Protein AF-A0A4Y2QLQ9-F1 (afdb_monomer_lite)

Organism: Araneus ventricosus (NCBI:txid182803)

Radius of gyration: 18.83 Å; chains: 1; bounding box: 34×46×60 Å

pLDDT: mean 74.92, std 14.69, range [41.44, 93.0]

Sequence (157 aa):
METFMSNTKTNDQVIKIAGNNIALTVLPNKANASSFHIGGALETWDSNVTTLFNDSDVDSDQRLKQLETSEAAVLLPANLLTKNWNDNVTNTAIIIHRDYYNSKREEVISPVIGVVLGDAPVYKLDPPVKMVFKVPEVNFDSFLHSVLSWFLEFLDI

Foldseek 3Di:
DQVCQQPDDCVQPWDWDADQFKTKIKAFLDQPDPKGWFWWFALDRVDIIHTHIDDVVDDPVNVVVVRQNTQKIKGHDPVVSNVCVVPPRGIKMKMWGNQQDDPPPDGDQWIDIDIDTPDDDDDDDVVDMDMHHDRDDDPVVVVVVVVVVVVVVVVVD

Structure (mmCIF, N/CA/C/O backbone):
data_AF-A0A4Y2QLQ9-F1
#
_entry.id   AF-A0A4Y2QLQ9-F1
#
loop_
_atom_site.group_PDB
_atom_site.id
_atom_site.type_symbol
_atom_site.label_atom_id
_atom_site.label_alt_id
_atom_site.label_comp_id
_atom_site.label_asym_id
_atom_site.label_entity_id
_atom_site.label_seq_id
_atom_site.pdbx_PDB_ins_code
_atom_site.Cartn_x
_atom_site.Cartn_y
_atom_site.Cartn_z
_atom_site.occupancy
_atom_site.B_iso_or_equiv
_atom_site.auth_seq_id
_atom_site.auth_comp_id
_atom_site.auth_asym_id
_atom_site.auth_atom_id
_atom_site.pdbx_PDB_model_num
ATOM 1 N N . MET A 1 1 ? -1.324 -16.595 0.910 1.00 51.34 1 MET A N 1
ATOM 2 C CA . MET A 1 1 ? -0.463 -15.576 1.553 1.00 51.34 1 MET A CA 1
ATOM 3 C C . MET A 1 1 ? -1.308 -14.483 2.194 1.00 51.34 1 MET A C 1
ATOM 5 O O . MET A 1 1 ? -1.142 -14.222 3.374 1.00 51.34 1 MET A O 1
ATOM 9 N N . GLU A 1 2 ? -2.279 -13.936 1.464 1.00 48.91 2 GLU A N 1
ATOM 10 C CA . GLU A 1 2 ? -3.202 -12.873 1.903 1.00 48.91 2 GLU A CA 1
ATOM 11 C C . GLU A 1 2 ? -3.890 -13.129 3.261 1.00 48.91 2 GLU A C 1
ATOM 13 O O . GLU A 1 2 ? -3.844 -12.272 4.139 1.00 48.91 2 GLU A O 1
ATOM 18 N N . THR A 1 3 ? -4.419 -14.337 3.500 1.00 49.06 3 THR A N 1
ATOM 19 C CA . THR A 1 3 ? -5.103 -14.711 4.760 1.00 49.06 3 THR A CA 1
ATOM 20 C C . THR A 1 3 ? -4.182 -14.757 5.989 1.00 49.06 3 THR A C 1
ATOM 22 O O . THR A 1 3 ? -4.644 -14.619 7.120 1.00 49.06 3 THR A O 1
ATOM 25 N N . PHE A 1 4 ? -2.875 -14.966 5.796 1.00 51.88 4 PHE A N 1
ATOM 26 C CA . PHE A 1 4 ? -1.903 -14.977 6.897 1.00 51.88 4 PHE A CA 1
ATOM 27 C C . PHE A 1 4 ? -1.595 -13.545 7.361 1.00 51.88 4 PHE A C 1
ATOM 29 O O . PHE A 1 4 ? -1.388 -13.289 8.546 1.00 51.88 4 PHE A O 1
ATOM 36 N N . MET A 1 5 ? -1.626 -12.595 6.423 1.00 57.38 5 MET A N 1
ATOM 37 C CA . MET A 1 5 ? -1.228 -11.209 6.651 1.00 57.38 5 MET A CA 1
ATOM 38 C C . MET A 1 5 ? -2.291 -10.395 7.389 1.00 57.38 5 MET A C 1
ATOM 40 O O . MET A 1 5 ? -1.949 -9.660 8.314 1.00 57.38 5 MET A O 1
ATOM 44 N N . SER A 1 6 ? -3.572 -10.551 7.043 1.00 57.50 6 SER A N 1
ATOM 45 C CA . SER A 1 6 ? -4.662 -9.839 7.730 1.00 57.50 6 SER A CA 1
ATOM 46 C C . SER A 1 6 ? -4.804 -10.253 9.202 1.00 57.50 6 SER A C 1
ATOM 48 O O . SER A 1 6 ? -5.097 -9.418 10.057 1.00 57.50 6 SER A O 1
ATOM 50 N N . ASN A 1 7 ? -4.497 -11.517 9.512 1.00 57.19 7 ASN A N 1
ATOM 51 C CA . ASN A 1 7 ? -4.583 -12.101 10.855 1.00 57.19 7 ASN A CA 1
ATOM 52 C C . ASN A 1 7 ? -3.301 -11.960 11.693 1.00 57.19 7 ASN A C 1
ATOM 54 O O . ASN A 1 7 ? -3.251 -12.422 12.836 1.00 57.19 7 ASN A O 1
ATOM 58 N N . THR A 1 8 ? -2.243 -11.352 11.149 1.00 62.94 8 THR A N 1
ATOM 59 C CA . THR A 1 8 ? -0.982 -11.191 11.880 1.00 62.94 8 THR A CA 1
ATOM 60 C C . THR A 1 8 ? -1.169 -10.202 13.033 1.00 62.94 8 THR A C 1
ATOM 62 O O . THR A 1 8 ? -1.542 -9.047 12.828 1.00 62.94 8 THR A O 1
ATOM 65 N N . LYS A 1 9 ? -0.887 -10.632 14.269 1.00 63.47 9 LYS A N 1
ATOM 66 C CA . LYS A 1 9 ? -0.831 -9.718 15.418 1.00 63.47 9 LYS A CA 1
ATOM 67 C C . LYS A 1 9 ? 0.423 -8.865 15.302 1.00 63.47 9 LYS A C 1
ATOM 69 O O . LYS A 1 9 ? 1.533 -9.350 15.485 1.00 63.47 9 LYS A O 1
ATOM 74 N N . THR A 1 10 ? 0.221 -7.593 15.000 1.00 69.81 10 THR A N 1
ATOM 75 C CA . THR A 1 10 ? 1.291 -6.615 14.820 1.00 69.81 10 THR A CA 1
ATOM 76 C C . THR A 1 10 ? 1.698 -5.925 16.122 1.00 69.81 10 THR A C 1
ATOM 78 O O . THR A 1 10 ? 2.716 -5.245 16.149 1.00 69.81 10 THR A O 1
ATOM 81 N N . ASN A 1 11 ? 0.927 -6.089 17.207 1.00 73.94 11 ASN A N 1
ATOM 82 C CA . ASN A 1 11 ? 1.098 -5.347 18.465 1.00 73.94 11 ASN A CA 1
ATOM 83 C C . ASN A 1 11 ? 1.259 -3.834 18.223 1.00 73.94 11 ASN A C 1
ATOM 85 O O . ASN A 1 11 ? 2.131 -3.195 18.807 1.00 73.94 11 ASN A O 1
ATOM 89 N N . ASP A 1 12 ? 0.442 -3.282 17.320 1.00 73.38 12 ASP A N 1
ATOM 90 C CA . ASP A 1 12 ? 0.474 -1.883 16.876 1.00 73.38 12 ASP A CA 1
ATOM 91 C C . ASP A 1 12 ? 1.747 -1.446 16.130 1.00 73.38 12 ASP A C 1
ATOM 93 O O . ASP A 1 12 ? 1.958 -0.250 15.920 1.00 73.38 12 ASP A O 1
ATOM 97 N N . GLN A 1 13 ? 2.595 -2.382 15.704 1.00 81.38 13 GLN A N 1
ATOM 98 C CA . GLN A 1 13 ? 3.790 -2.085 14.916 1.00 81.38 13 GLN A CA 1
ATOM 99 C C . GLN A 1 13 ? 3.516 -2.224 13.419 1.00 81.38 13 GLN A C 1
ATOM 101 O O . GLN A 1 13 ? 2.752 -3.076 12.977 1.00 81.38 13 GLN A O 1
ATOM 106 N N . VAL A 1 14 ? 4.177 -1.407 12.603 1.00 83.81 14 VAL A N 1
ATOM 107 C CA . VAL A 1 14 ? 4.168 -1.630 11.156 1.00 83.81 14 VAL A CA 1
ATOM 108 C C . VAL A 1 14 ? 5.142 -2.756 10.828 1.00 83.81 14 VAL A C 1
ATOM 110 O O . VAL A 1 14 ? 6.316 -2.682 11.191 1.00 83.81 14 VAL A O 1
ATOM 113 N N . ILE A 1 15 ? 4.678 -3.764 10.092 1.00 86.31 15 ILE A N 1
ATOM 114 C CA . ILE A 1 15 ? 5.546 -4.815 9.548 1.00 86.31 15 ILE A CA 1
ATOM 115 C C . ILE A 1 15 ? 5.867 -4.456 8.106 1.00 86.31 15 ILE A C 1
ATOM 117 O O . ILE A 1 15 ? 4.949 -4.236 7.324 1.00 86.31 15 ILE A O 1
ATOM 121 N N . LYS A 1 16 ? 7.153 -4.416 7.750 1.00 87.94 16 LYS A N 1
ATOM 122 C CA . LYS A 1 16 ? 7.627 -4.138 6.389 1.00 87.94 16 LYS A CA 1
ATOM 123 C C . LYS A 1 16 ? 8.577 -5.239 5.958 1.00 87.94 16 LYS A C 1
ATOM 125 O O . LYS A 1 16 ? 9.523 -5.547 6.680 1.00 87.94 16 LYS A O 1
ATOM 130 N N . ILE A 1 17 ? 8.322 -5.817 4.797 1.00 81.50 17 ILE A N 1
ATOM 131 C CA . ILE A 1 17 ? 9.182 -6.819 4.178 1.00 81.50 17 ILE A CA 1
ATOM 132 C C . ILE A 1 17 ? 9.325 -6.416 2.718 1.00 81.50 17 ILE A C 1
ATOM 134 O O . ILE A 1 17 ? 8.328 -6.332 2.010 1.00 81.50 17 ILE A O 1
ATOM 138 N N . ALA A 1 18 ? 10.545 -6.167 2.266 1.00 80.00 18 ALA A N 1
ATOM 139 C CA . ALA A 1 18 ? 10.839 -5.947 0.860 1.00 80.00 18 ALA A CA 1
ATOM 140 C C . ALA A 1 18 ? 11.945 -6.900 0.419 1.00 80.00 18 ALA A C 1
ATOM 142 O O . ALA A 1 18 ? 12.910 -7.143 1.144 1.00 80.00 18 ALA A O 1
ATOM 143 N N . GLY A 1 19 ? 11.768 -7.463 -0.765 1.00 78.75 19 GLY A N 1
ATOM 144 C CA . GLY A 1 19 ? 12.771 -8.233 -1.477 1.00 78.75 19 GLY A CA 1
ATOM 145 C C . GLY A 1 19 ? 12.629 -7.999 -2.975 1.00 78.75 19 GLY A C 1
ATOM 1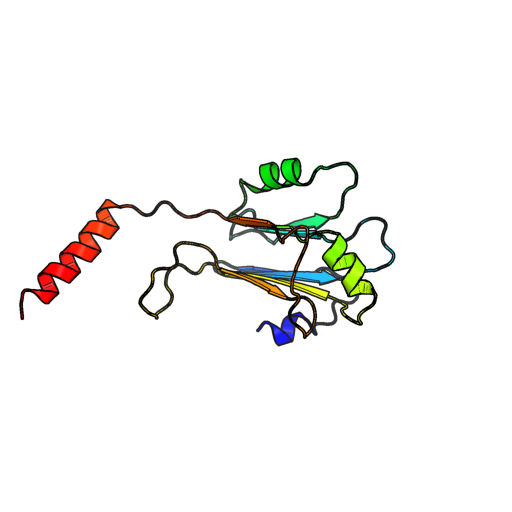46 O O . GLY A 1 19 ? 11.677 -7.367 -3.428 1.00 78.75 19 GLY A O 1
ATOM 147 N N . ASN A 1 20 ? 13.545 -8.571 -3.755 1.00 79.62 20 ASN A N 1
ATOM 148 C CA . ASN A 1 20 ? 13.732 -8.214 -5.165 1.00 79.62 20 ASN A CA 1
ATOM 149 C C . ASN A 1 20 ? 12.468 -8.282 -6.042 1.00 79.62 20 ASN A C 1
ATOM 151 O O . ASN A 1 20 ? 12.400 -7.578 -7.042 1.00 79.62 20 ASN A O 1
ATOM 155 N N . ASN A 1 21 ? 11.489 -9.129 -5.704 1.00 84.19 21 ASN A N 1
ATOM 156 C CA . ASN A 1 21 ? 10.277 -9.333 -6.510 1.00 84.19 21 ASN A CA 1
ATOM 157 C C . ASN A 1 21 ? 8.969 -9.171 -5.723 1.00 84.19 21 ASN A C 1
ATOM 159 O O . ASN A 1 21 ? 7.887 -9.327 -6.291 1.00 84.19 21 ASN A O 1
ATOM 163 N N . ILE A 1 22 ? 9.048 -8.912 -4.418 1.00 87.69 22 ILE A N 1
ATOM 164 C CA . ILE A 1 22 ? 7.871 -8.772 -3.566 1.00 87.69 22 ILE A CA 1
ATOM 165 C C . ILE A 1 22 ? 8.136 -7.743 -2.477 1.00 87.69 22 ILE A C 1
ATOM 167 O O . ILE A 1 22 ? 9.137 -7.816 -1.766 1.00 87.69 22 ILE A O 1
ATOM 171 N N . ALA A 1 23 ? 7.203 -6.817 -2.319 1.00 90.12 23 ALA A N 1
ATOM 172 C CA . ALA A 1 23 ? 7.147 -5.918 -1.186 1.00 90.12 23 ALA A CA 1
ATOM 173 C C . ALA A 1 23 ? 5.819 -6.096 -0.455 1.00 90.12 23 ALA A C 1
ATOM 175 O O . ALA A 1 23 ? 4.774 -6.348 -1.051 1.00 90.12 23 ALA A O 1
ATOM 176 N N . LEU A 1 24 ? 5.869 -5.993 0.860 1.00 89.19 24 LEU A N 1
ATOM 177 C CA . LEU A 1 24 ? 4.762 -6.276 1.745 1.00 89.19 24 LEU A CA 1
ATOM 178 C C . LEU A 1 24 ? 4.809 -5.315 2.923 1.00 89.19 24 LEU A C 1
ATOM 180 O O . LEU A 1 24 ? 5.856 -5.103 3.540 1.00 89.19 24 LEU A O 1
ATOM 184 N N . THR A 1 25 ? 3.651 -4.771 3.269 1.00 90.69 25 THR A N 1
ATOM 185 C CA . THR A 1 25 ? 3.479 -3.991 4.487 1.00 90.69 25 THR A CA 1
ATOM 186 C C . THR A 1 25 ? 2.180 -4.354 5.191 1.00 90.69 25 THR A C 1
ATOM 188 O O . THR A 1 25 ? 1.161 -4.596 4.544 1.00 90.69 25 THR A O 1
ATOM 191 N N . VAL A 1 26 ? 2.220 -4.397 6.521 1.00 89.00 26 VAL A N 1
ATOM 192 C CA . VAL A 1 26 ? 1.039 -4.526 7.380 1.00 89.00 26 VAL A CA 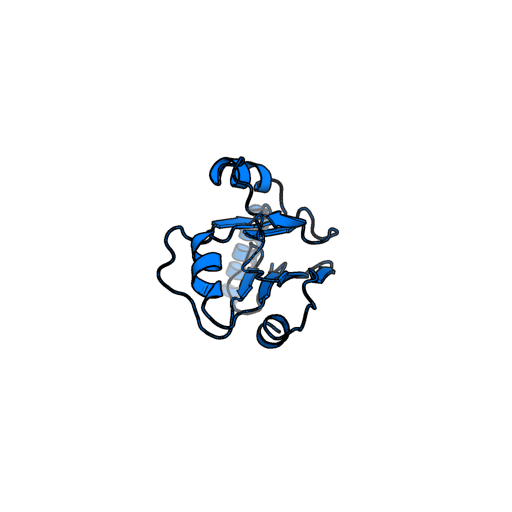1
ATOM 193 C C . VAL A 1 26 ? 0.935 -3.281 8.235 1.00 89.00 26 VAL A C 1
ATOM 195 O O . VAL A 1 26 ? 1.847 -2.954 8.995 1.00 89.00 26 VAL A O 1
ATOM 198 N N . LEU A 1 27 ? -0.193 -2.600 8.100 1.00 87.44 27 LEU A N 1
ATOM 199 C CA . LEU A 1 27 ? -0.506 -1.334 8.732 1.00 87.44 27 LEU A CA 1
ATOM 200 C C . LEU A 1 27 ? -1.543 -1.586 9.834 1.00 87.44 27 LEU A C 1
ATOM 202 O O . LEU A 1 27 ? -2.629 -2.081 9.526 1.00 87.44 27 LEU A O 1
ATOM 206 N N . PRO A 1 28 ? -1.255 -1.259 11.103 1.00 83.75 28 PRO A N 1
ATOM 207 C CA . PRO A 1 28 ? -2.252 -1.343 12.159 1.00 83.75 28 PRO A CA 1
ATOM 208 C C . PRO A 1 28 ? -3.305 -0.237 11.981 1.00 83.75 28 PRO A C 1
ATOM 210 O O . PRO A 1 28 ? -2.977 0.943 11.794 1.00 83.75 28 PRO A O 1
ATOM 213 N N . ASN A 1 29 ? -4.577 -0.621 12.069 1.00 78.25 29 ASN A N 1
ATOM 214 C CA . ASN A 1 29 ? -5.729 0.270 11.957 1.00 78.25 29 ASN A CA 1
ATOM 215 C C . ASN A 1 29 ? -6.112 0.772 13.360 1.00 78.25 29 ASN A C 1
ATOM 217 O O . ASN A 1 29 ? -6.997 0.219 14.006 1.00 78.25 29 ASN A O 1
ATOM 221 N N . LYS A 1 30 ? -5.438 1.808 13.872 1.00 69.50 30 LYS A N 1
ATOM 222 C CA . LYS A 1 30 ? -5.777 2.396 15.182 1.00 69.50 30 LYS A CA 1
ATOM 223 C C . LYS A 1 30 ? -6.856 3.476 15.056 1.00 69.50 30 LYS A C 1
ATOM 225 O O . LYS A 1 30 ? -6.629 4.479 14.392 1.00 69.50 30 LYS A O 1
ATOM 230 N N . ALA A 1 31 ? -7.971 3.300 15.769 1.00 55.31 31 ALA A N 1
ATOM 231 C CA . ALA A 1 31 ? -9.136 4.196 15.749 1.00 55.31 31 ALA A CA 1
ATOM 232 C C . ALA A 1 31 ? -8.952 5.545 16.481 1.00 55.31 31 ALA A C 1
ATOM 234 O O . ALA A 1 31 ? -9.738 6.463 16.277 1.00 55.31 31 ALA A O 1
ATOM 235 N N . ASN A 1 32 ? -7.914 5.692 17.317 1.00 55.16 32 ASN A N 1
ATOM 236 C CA . ASN A 1 32 ? -7.772 6.833 18.240 1.00 55.16 32 ASN A CA 1
ATOM 237 C C . ASN A 1 32 ? -6.556 7.733 17.960 1.00 55.16 32 ASN A C 1
ATOM 239 O O . ASN A 1 32 ? -6.134 8.483 18.839 1.00 55.16 32 ASN A O 1
ATOM 243 N N . ALA A 1 33 ? -5.949 7.642 16.777 1.00 57.66 33 ALA A N 1
ATOM 244 C CA . ALA A 1 33 ? -4.784 8.452 16.438 1.00 57.66 33 ALA A CA 1
ATOM 245 C C . ALA A 1 33 ? -5.190 9.636 15.551 1.00 57.66 33 ALA A C 1
ATOM 247 O O . ALA A 1 33 ? -5.860 9.466 14.536 1.00 57.66 33 ALA A O 1
ATOM 248 N N . SER A 1 34 ? -4.732 10.836 15.911 1.00 63.81 34 SER A N 1
ATOM 249 C CA . SER A 1 34 ? -4.840 12.059 15.099 1.00 63.81 34 SER A CA 1
ATOM 250 C C . SER A 1 34 ? -4.175 11.928 13.721 1.00 63.81 34 SER A C 1
ATOM 252 O O . SER A 1 34 ? -4.438 12.732 12.835 1.00 63.81 34 SER A O 1
ATOM 254 N N . SER A 1 35 ? -3.363 10.888 13.523 1.00 71.31 35 SER A N 1
ATOM 255 C CA . SER A 1 35 ? -2.829 10.459 12.238 1.00 71.31 35 SER A CA 1
ATOM 256 C C . SER A 1 35 ? -2.975 8.943 12.104 1.00 71.31 35 SER A C 1
ATOM 258 O O . SER A 1 35 ? -2.586 8.195 13.001 1.00 71.31 35 SER A O 1
ATOM 260 N N . PHE A 1 36 ? -3.543 8.479 10.992 1.00 79.00 36 PHE A N 1
ATOM 261 C CA . PHE A 1 36 ? -3.729 7.057 10.694 1.00 79.00 36 PHE A CA 1
ATOM 262 C C . PHE A 1 36 ? -3.122 6.698 9.339 1.00 79.00 36 PHE A C 1
ATOM 264 O O . PHE A 1 36 ? -2.973 7.555 8.470 1.00 79.00 36 PHE A O 1
ATOM 271 N N . HIS A 1 37 ? -2.752 5.432 9.150 1.00 86.25 37 HIS A N 1
ATOM 272 C CA . HIS A 1 37 ? -2.125 4.973 7.914 1.00 86.25 37 HIS A CA 1
ATOM 273 C C . HIS A 1 37 ? -3.123 4.985 6.755 1.00 86.25 37 HIS A C 1
ATOM 275 O O . HIS A 1 37 ? -4.164 4.352 6.856 1.00 86.25 37 HIS A O 1
ATOM 281 N N . ILE A 1 38 ? -2.785 5.636 5.644 1.00 87.81 38 ILE A N 1
ATOM 282 C CA . ILE A 1 38 ? -3.620 5.720 4.434 1.00 87.81 38 ILE A CA 1
ATOM 283 C C . ILE A 1 38 ? -3.012 4.992 3.237 1.00 87.81 38 ILE A C 1
ATOM 285 O O . ILE A 1 38 ? -3.410 5.224 2.102 1.00 87.81 38 ILE A O 1
ATOM 289 N N . GLY A 1 39 ? -2.030 4.124 3.465 1.00 90.25 39 GLY A N 1
ATOM 290 C CA . GLY A 1 39 ? -1.453 3.301 2.413 1.00 90.25 39 GLY A CA 1
ATOM 291 C C . GLY A 1 39 ? 0.056 3.153 2.522 1.00 90.25 39 GLY A C 1
ATOM 292 O O . GLY A 1 39 ? 0.640 3.288 3.602 1.00 90.25 39 GLY A O 1
ATOM 293 N N . GLY A 1 40 ? 0.690 2.871 1.389 1.00 91.44 40 GLY A N 1
ATOM 294 C CA . GLY A 1 40 ? 2.124 2.627 1.316 1.00 91.44 40 GLY A CA 1
ATOM 295 C C . GLY A 1 40 ? 2.691 2.874 -0.075 1.00 91.44 40 GLY A C 1
ATOM 296 O O . GLY A 1 40 ? 1.969 2.785 -1.066 1.00 91.44 40 GLY A O 1
ATOM 297 N N . ALA A 1 41 ? 3.982 3.183 -0.128 1.00 93.00 41 ALA A N 1
ATOM 298 C CA . ALA A 1 41 ? 4.736 3.466 -1.340 1.00 93.00 41 ALA A CA 1
ATOM 299 C C . ALA A 1 41 ? 6.046 2.674 -1.350 1.00 93.00 41 ALA A C 1
ATOM 301 O O . ALA A 1 41 ? 6.799 2.684 -0.380 1.00 93.00 41 ALA A O 1
ATOM 302 N N . LEU A 1 42 ? 6.307 1.977 -2.443 1.00 92.94 42 LEU A N 1
ATOM 303 C CA . LEU A 1 42 ? 7.569 1.334 -2.761 1.00 92.94 42 LEU A CA 1
ATOM 304 C C . LEU A 1 42 ? 8.336 2.261 -3.702 1.00 92.94 42 LEU A C 1
ATOM 306 O O . LEU A 1 42 ? 8.009 2.364 -4.882 1.00 92.94 42 LEU A O 1
ATOM 310 N N . GLU A 1 43 ? 9.336 2.957 -3.173 1.00 90.94 43 GLU A N 1
ATOM 311 C CA . GLU A 1 43 ? 10.131 3.913 -3.953 1.00 90.94 43 GLU A CA 1
ATOM 312 C C . GLU A 1 43 ? 11.019 3.198 -4.973 1.00 90.94 43 GLU A C 1
ATOM 314 O O . GLU A 1 43 ? 11.064 3.598 -6.134 1.00 90.94 43 GLU A O 1
ATOM 319 N N . THR A 1 44 ? 11.683 2.122 -4.541 1.00 89.12 44 THR A N 1
ATOM 320 C CA . THR A 1 44 ? 12.492 1.220 -5.365 1.00 89.12 44 THR A CA 1
ATOM 321 C C . THR A 1 44 ? 12.331 -0.208 -4.844 1.00 89.12 44 THR A C 1
ATOM 323 O O . THR A 1 44 ? 11.974 -0.424 -3.692 1.00 89.12 44 THR A O 1
ATOM 326 N N . TRP A 1 45 ? 12.606 -1.216 -5.668 1.00 86.50 45 TRP A N 1
ATOM 327 C CA . TRP A 1 45 ? 12.477 -2.624 -5.255 1.00 86.50 45 TRP A CA 1
ATOM 328 C C . TRP A 1 45 ? 13.511 -3.087 -4.227 1.00 86.50 45 TRP A C 1
ATOM 330 O O . TRP A 1 45 ? 13.314 -4.109 -3.576 1.00 86.50 45 TRP A O 1
ATOM 340 N N . ASP A 1 46 ? 14.584 -2.317 -4.069 1.00 84.44 46 ASP A N 1
ATOM 341 C CA . ASP A 1 46 ? 15.628 -2.562 -3.078 1.00 84.44 46 ASP A CA 1
ATOM 342 C C . ASP A 1 46 ? 15.361 -1.798 -1.768 1.00 84.44 46 ASP A C 1
ATOM 344 O O . ASP A 1 46 ? 16.187 -1.823 -0.852 1.00 84.44 46 ASP A O 1
ATOM 348 N N . SER A 1 47 ? 14.223 -1.098 -1.663 1.00 84.06 47 SER A N 1
ATOM 349 C CA . SER A 1 47 ? 13.834 -0.338 -0.477 1.00 84.06 47 SER A CA 1
ATOM 350 C C . SER A 1 47 ? 12.601 -0.916 0.215 1.00 84.06 47 SER A C 1
ATOM 352 O O . SER A 1 47 ? 11.768 -1.614 -0.361 1.00 84.06 47 SER A O 1
ATOM 354 N N . ASN A 1 48 ? 12.492 -0.634 1.514 1.00 86.38 48 ASN A N 1
ATOM 355 C CA . ASN A 1 48 ? 11.301 -0.970 2.283 1.00 86.38 48 ASN A CA 1
ATOM 356 C C . ASN A 1 48 ? 10.125 -0.079 1.876 1.00 86.38 48 ASN A C 1
ATOM 358 O O . ASN A 1 48 ? 10.303 1.089 1.544 1.00 86.38 48 ASN A O 1
ATOM 362 N N . VAL A 1 49 ? 8.904 -0.597 2.029 1.00 89.81 49 VAL A N 1
ATOM 363 C CA . VAL A 1 49 ? 7.684 0.184 1.790 1.00 89.81 49 VAL A CA 1
ATOM 364 C C . VAL A 1 49 ? 7.602 1.369 2.762 1.00 89.81 49 VAL A C 1
ATOM 366 O O . VAL A 1 49 ? 7.520 1.208 3.987 1.00 89.81 49 VAL A O 1
ATOM 369 N N . THR A 1 50 ? 7.577 2.581 2.229 1.00 90.69 50 THR A N 1
ATOM 370 C CA . THR A 1 50 ? 7.276 3.809 2.961 1.00 90.69 50 THR A CA 1
ATOM 371 C C . THR A 1 50 ? 5.791 3.827 3.317 1.00 90.69 50 THR A C 1
ATOM 373 O O . THR A 1 50 ? 4.924 3.565 2.491 1.00 90.69 50 THR A O 1
ATOM 376 N N . THR A 1 51 ? 5.471 4.093 4.579 1.00 89.94 51 THR A N 1
ATOM 377 C CA . THR A 1 51 ? 4.089 4.168 5.076 1.00 89.94 51 THR A CA 1
ATOM 378 C C . THR A 1 51 ? 3.525 5.556 4.832 1.00 89.94 51 THR A C 1
ATOM 380 O O . THR A 1 51 ? 4.181 6.543 5.166 1.00 89.94 51 THR A O 1
ATOM 383 N N . LEU A 1 52 ? 2.303 5.638 4.313 1.00 88.75 52 LEU A N 1
ATOM 384 C CA . LEU A 1 52 ? 1.609 6.907 4.105 1.00 88.75 52 LEU A CA 1
ATOM 385 C C . LEU A 1 52 ? 0.624 7.148 5.247 1.00 88.75 52 LEU A C 1
ATOM 387 O O . LEU A 1 52 ? -0.065 6.228 5.679 1.00 88.75 52 LEU A O 1
ATOM 391 N N . PHE A 1 53 ? 0.540 8.388 5.715 1.00 86.38 53 PHE A N 1
ATOM 392 C CA . PHE A 1 53 ? -0.272 8.796 6.864 1.00 86.38 53 PHE A CA 1
ATOM 393 C C . PHE A 1 53 ? -1.251 9.889 6.486 1.00 86.38 53 PHE A C 1
ATOM 395 O O . PHE A 1 53 ? -0.860 10.795 5.759 1.00 86.38 53 PHE A O 1
ATOM 402 N N . ASN A 1 54 ? -2.479 9.856 6.994 1.00 81.69 54 ASN A N 1
ATOM 403 C CA . ASN A 1 54 ? -3.397 10.974 6.844 1.00 81.69 54 ASN A CA 1
ATOM 404 C C . ASN A 1 54 ? -2.764 12.215 7.479 1.00 81.69 54 ASN A C 1
ATOM 406 O O . ASN A 1 54 ? -2.510 12.232 8.685 1.00 81.69 54 ASN A O 1
ATOM 410 N N . ASP A 1 55 ? -2.472 13.200 6.640 1.00 73.75 55 ASP A N 1
ATOM 411 C CA . ASP A 1 55 ? -1.953 14.500 7.030 1.00 73.75 55 ASP A CA 1
ATOM 412 C C . ASP A 1 55 ? -2.982 15.512 6.534 1.00 73.75 55 ASP A C 1
ATOM 414 O O . ASP A 1 55 ? -3.332 15.493 5.352 1.00 73.75 55 ASP A O 1
ATOM 418 N N . SER A 1 56 ? -3.526 16.321 7.443 1.00 64.31 56 SER A N 1
ATOM 419 C CA . SER A 1 56 ? -4.565 17.302 7.115 1.00 64.31 56 SER A CA 1
ATOM 420 C C . SER A 1 56 ? -4.078 18.372 6.145 1.00 64.31 56 SER A C 1
ATOM 422 O O . SER A 1 56 ? -4.902 19.010 5.491 1.00 64.31 56 SER A O 1
ATOM 424 N N . ASP A 1 57 ? -2.761 18.554 6.050 1.00 68.56 57 ASP A N 1
ATOM 425 C CA . ASP A 1 57 ? -2.152 19.672 5.334 1.00 68.56 57 ASP A CA 1
ATOM 426 C C . ASP A 1 57 ? -1.788 19.315 3.883 1.00 68.56 57 ASP A C 1
ATOM 428 O O . ASP A 1 57 ? -1.448 20.198 3.093 1.00 68.56 57 ASP A O 1
ATOM 432 N N . VAL A 1 58 ? -1.874 18.032 3.507 1.00 72.56 58 VAL A N 1
ATOM 433 C CA . VAL A 1 58 ? -1.498 17.551 2.172 1.00 72.56 58 VAL A CA 1
ATOM 434 C C . VAL A 1 58 ? -2.723 17.049 1.421 1.00 72.56 58 VAL A C 1
ATOM 436 O O . VAL A 1 58 ? -3.283 15.995 1.728 1.00 72.56 58 VAL A O 1
ATOM 439 N N . ASP A 1 59 ? -3.095 17.784 0.375 1.00 80.56 59 ASP A N 1
ATOM 440 C CA . ASP A 1 59 ? -4.152 17.378 -0.543 1.00 80.56 59 ASP A CA 1
ATOM 441 C C . ASP A 1 59 ? -3.836 16.032 -1.231 1.00 80.56 59 ASP A C 1
ATOM 443 O O . ASP A 1 59 ? -2.685 15.697 -1.538 1.00 80.56 59 ASP A O 1
ATOM 447 N N . SER A 1 60 ? -4.885 15.251 -1.502 1.00 74.94 60 SER A N 1
ATOM 448 C CA . SER A 1 60 ? -4.758 13.908 -2.080 1.00 74.94 60 SER A CA 1
ATOM 449 C C . SER A 1 60 ? -4.114 13.905 -3.468 1.00 74.94 60 SER A C 1
ATOM 451 O O . SER A 1 60 ? -3.403 12.953 -3.800 1.00 74.94 60 SER A O 1
ATOM 453 N N . ASP A 1 61 ? -4.340 14.931 -4.287 1.00 80.81 61 ASP A N 1
ATOM 454 C CA . ASP A 1 61 ? -3.776 15.006 -5.636 1.00 80.81 61 ASP A CA 1
ATOM 455 C C . ASP A 1 61 ? -2.326 15.495 -5.605 1.00 80.81 61 ASP A C 1
ATOM 457 O O . ASP A 1 61 ? -1.486 15.008 -6.365 1.00 80.81 61 ASP A O 1
ATOM 461 N N . GLN A 1 62 ? -1.988 16.389 -4.673 1.00 84.38 62 GLN A N 1
ATOM 462 C CA . GLN A 1 62 ? -0.592 16.750 -4.416 1.00 84.38 62 GLN A CA 1
ATOM 463 C C . GLN A 1 62 ? 0.221 15.532 -3.965 1.00 84.38 62 GLN A C 1
ATOM 465 O O . GLN A 1 62 ? 1.357 15.342 -4.407 1.00 84.38 62 GLN A O 1
ATOM 470 N N . ARG A 1 63 ? -0.369 14.680 -3.126 1.00 85.31 63 ARG A N 1
ATOM 471 C CA . ARG A 1 63 ? 0.280 13.450 -2.677 1.00 85.31 63 ARG A CA 1
ATOM 472 C C . ARG A 1 63 ? 0.472 12.449 -3.806 1.00 85.31 63 ARG A C 1
ATOM 474 O O . ARG A 1 63 ? 1.529 11.837 -3.883 1.00 85.31 63 ARG A O 1
ATOM 481 N N 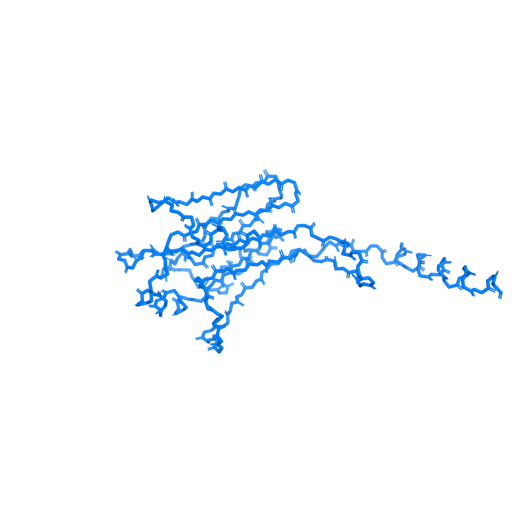. LEU A 1 64 ? -0.505 12.309 -4.702 1.00 84.25 64 LEU A N 1
ATOM 482 C CA . LEU A 1 64 ? -0.344 11.466 -5.888 1.00 84.25 64 LEU A CA 1
ATOM 483 C C . LEU A 1 64 ? 0.854 11.898 -6.733 1.00 84.25 64 LEU A C 1
ATOM 485 O O . LEU A 1 64 ? 1.662 11.046 -7.086 1.00 84.25 64 LEU A O 1
ATOM 489 N N . LYS A 1 65 ? 1.026 13.204 -6.966 1.00 86.56 65 LYS A N 1
ATOM 490 C CA . LYS A 1 65 ? 2.183 13.730 -7.710 1.00 86.56 65 LYS A CA 1
ATOM 491 C C . LYS A 1 65 ? 3.520 13.373 -7.061 1.00 86.56 65 LYS A C 1
ATOM 493 O O . LYS A 1 65 ? 4.482 13.073 -7.754 1.00 86.56 65 LYS A O 1
ATOM 498 N N . GLN A 1 66 ? 3.591 13.371 -5.730 1.00 86.38 66 GLN A N 1
ATOM 499 C CA . GLN A 1 66 ? 4.801 12.951 -5.010 1.00 86.38 66 GLN A CA 1
ATOM 500 C C . GLN A 1 66 ? 5.102 11.456 -5.186 1.00 86.38 66 GLN A C 1
ATOM 502 O O . GLN A 1 66 ? 6.258 11.051 -5.095 1.00 86.38 66 GLN A O 1
ATOM 507 N N . LEU A 1 67 ? 4.074 10.642 -5.437 1.00 88.81 67 LEU A N 1
ATOM 508 C CA . LEU A 1 67 ? 4.182 9.195 -5.601 1.00 88.81 67 LEU A CA 1
ATOM 509 C C . LEU A 1 67 ? 4.481 8.767 -7.044 1.00 88.81 67 LEU A C 1
ATOM 511 O O . LEU A 1 67 ? 4.848 7.615 -7.249 1.00 88.81 67 LEU A O 1
ATOM 515 N N . GLU A 1 68 ? 4.380 9.661 -8.034 1.00 87.12 68 GLU A N 1
ATOM 516 C CA . GLU A 1 68 ? 4.663 9.364 -9.454 1.00 87.12 68 GLU A CA 1
ATOM 517 C C . GLU A 1 68 ? 6.089 8.840 -9.692 1.00 87.12 68 GLU A C 1
ATOM 519 O O . GLU A 1 68 ? 6.343 8.111 -10.649 1.00 87.12 68 GLU A O 1
ATOM 524 N N . THR A 1 69 ? 7.030 9.170 -8.808 1.00 88.50 69 THR A N 1
ATOM 525 C CA . THR A 1 69 ? 8.418 8.695 -8.879 1.00 88.50 69 THR A CA 1
ATOM 526 C C . THR A 1 69 ? 8.623 7.305 -8.272 1.00 88.50 69 THR A C 1
ATOM 528 O O . THR A 1 69 ? 9.687 6.714 -8.477 1.00 88.50 69 THR A O 1
ATOM 531 N N . SER A 1 70 ? 7.632 6.768 -7.554 1.00 90.81 70 SER A N 1
ATOM 532 C CA . SER A 1 70 ? 7.697 5.458 -6.894 1.00 90.81 70 SER A CA 1
ATOM 533 C C . SER A 1 70 ? 7.508 4.314 -7.892 1.00 90.81 70 SER A C 1
ATOM 535 O O . SER A 1 70 ? 6.809 4.466 -8.889 1.00 90.81 70 SER A O 1
ATOM 537 N N . GLU A 1 71 ? 8.096 3.148 -7.621 1.00 91.12 71 GLU A N 1
ATOM 538 C CA . GLU A 1 71 ? 7.827 1.917 -8.385 1.00 91.12 71 GLU A CA 1
ATOM 539 C C . GLU A 1 71 ? 6.356 1.511 -8.296 1.00 91.12 71 GLU A C 1
ATOM 541 O O . GLU A 1 71 ? 5.744 1.137 -9.296 1.00 91.12 71 GLU A O 1
ATOM 546 N N . ALA A 1 72 ? 5.786 1.600 -7.095 1.00 91.56 72 ALA A N 1
ATOM 547 C CA . ALA A 1 72 ? 4.381 1.326 -6.844 1.00 91.56 72 ALA A CA 1
ATOM 548 C C . ALA A 1 72 ? 3.914 2.044 -5.577 1.00 91.56 72 ALA A C 1
ATOM 550 O O . ALA A 1 72 ? 4.652 2.139 -4.603 1.00 91.56 72 ALA A O 1
ATOM 551 N N . ALA A 1 73 ? 2.678 2.519 -5.546 1.00 93.00 73 ALA A N 1
ATOM 552 C CA . ALA A 1 73 ? 2.072 3.117 -4.372 1.00 93.00 73 ALA A CA 1
ATOM 553 C C . ALA A 1 73 ? 0.561 2.901 -4.358 1.00 93.00 73 ALA A C 1
ATOM 555 O O . ALA A 1 73 ? -0.097 2.825 -5.396 1.00 93.00 73 ALA A O 1
ATOM 556 N N . VAL A 1 74 ? 0.012 2.841 -3.151 1.00 92.94 74 VAL A N 1
ATOM 557 C CA . VAL A 1 74 ? -1.421 2.730 -2.890 1.00 92.94 74 VAL A CA 1
ATOM 558 C C . VAL A 1 74 ? -1.814 3.809 -1.907 1.00 92.94 74 VAL A C 1
ATOM 560 O O . VAL A 1 74 ? -1.199 3.939 -0.847 1.00 92.94 74 VAL A O 1
ATOM 563 N N . LEU A 1 75 ? -2.882 4.525 -2.236 1.00 90.94 75 LEU A N 1
ATOM 564 C CA . LEU A 1 75 ? -3.550 5.470 -1.362 1.00 90.94 75 LEU A CA 1
ATOM 565 C C . LEU A 1 75 ? -4.986 4.997 -1.124 1.00 90.94 75 LEU A C 1
ATOM 567 O O . LEU A 1 75 ? -5.809 4.923 -2.042 1.00 90.94 75 LEU A O 1
ATOM 571 N N . LEU A 1 76 ? -5.275 4.668 0.126 1.00 88.50 76 LEU A N 1
ATOM 572 C CA . LEU A 1 76 ? -6.592 4.272 0.589 1.00 88.50 76 LEU A CA 1
ATOM 573 C C . LEU A 1 76 ? -7.398 5.521 0.951 1.00 88.50 76 LEU A C 1
ATOM 575 O O . LEU A 1 76 ? -6.866 6.432 1.592 1.00 88.50 76 LEU A O 1
ATOM 579 N N . PRO A 1 77 ? -8.682 5.574 0.577 1.00 84.25 77 PRO A N 1
ATOM 580 C CA . PRO A 1 77 ? -9.522 6.706 0.907 1.00 84.25 77 PRO A CA 1
ATOM 581 C C . PRO A 1 77 ? -9.784 6.718 2.419 1.00 84.25 77 PRO A C 1
ATOM 583 O O . PRO A 1 77 ? -10.041 5.683 3.034 1.00 84.25 77 PRO A O 1
ATOM 586 N N . ALA A 1 78 ? -9.712 7.896 3.040 1.00 78.31 78 ALA A N 1
ATOM 587 C CA . ALA A 1 78 ? -9.791 8.034 4.497 1.00 78.31 78 ALA A CA 1
ATOM 588 C C . ALA A 1 78 ? -11.068 7.415 5.097 1.00 78.31 78 ALA A C 1
ATOM 590 O O . ALA A 1 78 ? -11.036 6.832 6.180 1.00 78.31 78 ALA A O 1
ATOM 591 N N . ASN A 1 79 ? -12.186 7.488 4.373 1.00 74.50 79 ASN A N 1
ATOM 592 C CA . ASN A 1 79 ? -13.473 6.961 4.816 1.00 74.50 79 ASN A CA 1
ATOM 593 C C . ASN A 1 79 ? -13.559 5.423 4.841 1.00 74.50 79 ASN A C 1
ATOM 595 O O . ASN A 1 79 ? -14.379 4.872 5.573 1.00 74.50 79 ASN A O 1
ATOM 599 N N . LEU A 1 80 ? -12.719 4.722 4.071 1.00 76.19 80 LEU A N 1
ATOM 600 C CA . LEU A 1 80 ? -12.592 3.262 4.134 1.00 76.19 80 LEU A CA 1
ATOM 601 C C . LEU A 1 80 ? -12.086 2.835 5.511 1.00 76.19 80 LEU A C 1
ATOM 603 O O . LEU A 1 80 ? -12.571 1.872 6.097 1.00 76.19 80 LEU A O 1
ATOM 607 N N . LEU A 1 81 ? -11.118 3.586 6.027 1.00 70.19 81 LEU A N 1
ATOM 608 C CA . LEU A 1 81 ? -10.446 3.287 7.281 1.00 70.19 81 LEU A CA 1
ATOM 609 C C . LEU A 1 81 ? -11.306 3.695 8.476 1.00 70.19 81 LEU A C 1
ATOM 611 O O . LEU A 1 81 ? -11.353 2.961 9.456 1.00 70.19 81 LEU A O 1
ATOM 615 N N . THR A 1 82 ? -12.066 4.790 8.365 1.00 64.94 82 THR A N 1
ATOM 616 C CA . THR A 1 82 ? -13.011 5.191 9.418 1.00 64.94 82 THR A CA 1
ATOM 617 C C . THR A 1 82 ? -14.228 4.274 9.516 1.00 64.94 82 THR A C 1
ATOM 619 O O . THR A 1 82 ? -14.702 4.017 10.620 1.00 64.94 82 THR A O 1
ATOM 622 N N . LYS A 1 83 ? -14.735 3.752 8.390 1.00 59.50 83 LYS A N 1
ATOM 623 C CA . LYS A 1 83 ? -15.880 2.828 8.383 1.00 59.50 83 LYS A CA 1
ATOM 624 C C . LYS A 1 83 ? -15.501 1.447 8.921 1.00 59.50 83 LYS A C 1
ATOM 626 O O . LYS A 1 83 ? -16.245 0.891 9.723 1.00 59.50 83 LYS A O 1
ATOM 631 N N . ASN A 1 84 ? -14.323 0.951 8.542 1.00 56.94 84 ASN A N 1
ATOM 632 C CA . ASN A 1 84 ? -13.815 -0.344 8.991 1.00 56.94 84 ASN A CA 1
ATOM 633 C C . ASN A 1 84 ? -13.295 -0.334 10.438 1.00 56.94 84 ASN A C 1
ATOM 635 O O . ASN A 1 84 ? -13.035 -1.405 10.967 1.00 56.94 84 ASN A O 1
ATOM 639 N N . TRP A 1 85 ? -13.168 0.825 11.102 1.00 55.72 85 TRP A N 1
ATOM 640 C CA . TRP A 1 85 ? -12.866 0.890 12.542 1.00 55.72 85 TRP A CA 1
ATOM 641 C C . TRP A 1 85 ? -14.004 0.398 13.439 1.00 55.72 85 TRP A C 1
ATOM 643 O O . TRP A 1 85 ? -13.745 0.022 14.580 1.00 55.72 85 TRP A O 1
ATOM 653 N N . ASN A 1 86 ? -15.246 0.404 12.948 1.00 52.69 86 ASN A N 1
ATOM 654 C CA . ASN A 1 86 ? -16.379 -0.156 13.689 1.00 52.69 86 ASN A CA 1
ATOM 655 C C . ASN A 1 86 ? -16.461 -1.683 13.559 1.00 52.69 86 ASN A C 1
ATOM 657 O O . ASN A 1 86 ? -17.054 -2.339 14.415 1.00 52.69 86 ASN A O 1
ATOM 661 N N . ASP A 1 87 ? -15.845 -2.234 12.515 1.00 57.69 87 ASP A N 1
ATOM 662 C CA . ASP A 1 87 ? -15.683 -3.666 12.317 1.00 57.69 87 ASP A CA 1
ATOM 663 C C . ASP A 1 87 ? -14.356 -4.101 12.969 1.00 57.69 87 ASP A C 1
ATOM 665 O O . ASP A 1 87 ? -13.422 -3.315 13.098 1.00 57.69 87 ASP A O 1
ATOM 669 N N . ASN A 1 88 ? -14.236 -5.346 13.430 1.00 64.31 88 ASN A N 1
ATOM 670 C CA . ASN A 1 88 ? -13.092 -5.837 14.224 1.00 64.31 88 ASN A CA 1
ATOM 671 C C . ASN A 1 88 ? -11.775 -5.988 13.408 1.00 64.31 88 ASN A C 1
ATOM 673 O O . ASN A 1 88 ? -10.962 -6.876 13.673 1.00 64.31 88 ASN A O 1
ATOM 677 N N . VAL A 1 89 ? -11.577 -5.168 12.370 1.00 71.38 89 VAL A N 1
ATOM 678 C CA . VAL A 1 89 ? -10.464 -5.216 11.416 1.00 71.38 89 VAL A CA 1
ATOM 679 C C . VAL A 1 89 ? -9.264 -4.453 11.972 1.00 71.38 89 VAL A C 1
ATOM 681 O O . VAL A 1 89 ? -9.141 -3.235 11.839 1.00 71.38 89 VAL A O 1
ATO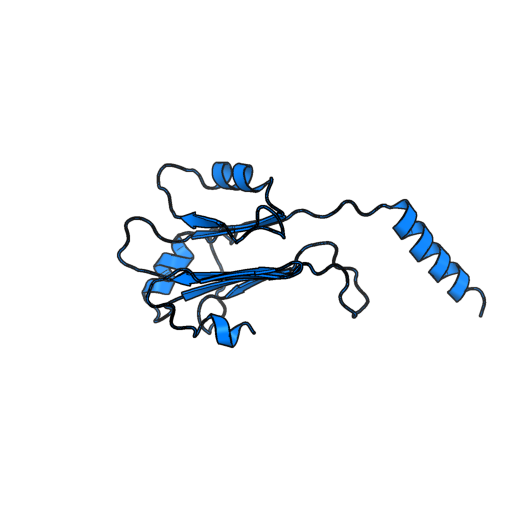M 684 N N . THR A 1 90 ? -8.323 -5.186 12.559 1.00 75.75 90 THR A N 1
ATOM 685 C CA . THR A 1 90 ? -7.169 -4.594 13.253 1.00 75.75 90 THR A CA 1
ATOM 686 C C . THR A 1 90 ? -6.030 -4.170 12.331 1.00 75.75 90 THR A C 1
ATOM 688 O O . THR A 1 90 ? -5.209 -3.345 12.725 1.00 75.75 90 THR A O 1
ATOM 691 N N . ASN A 1 91 ? -5.951 -4.724 11.118 1.00 82.81 91 ASN A N 1
ATOM 692 C CA . ASN A 1 91 ? -4.832 -4.495 10.208 1.00 82.81 91 ASN A CA 1
ATOM 693 C C . ASN A 1 91 ? -5.281 -4.342 8.755 1.00 82.81 91 ASN A C 1
ATOM 695 O O . ASN A 1 91 ? -6.247 -4.966 8.312 1.00 82.81 91 ASN A O 1
ATOM 699 N N . THR A 1 92 ? -4.493 -3.582 8.005 1.00 86.38 92 THR A N 1
ATOM 700 C CA . THR A 1 92 ? -4.531 -3.510 6.547 1.00 86.38 92 THR A CA 1
ATOM 701 C C . THR A 1 92 ? -3.222 -4.057 5.996 1.00 86.38 92 THR A C 1
ATOM 703 O O . THR A 1 92 ? -2.155 -3.624 6.426 1.00 86.38 92 THR A O 1
ATOM 706 N N . ALA A 1 93 ? -3.276 -4.987 5.046 1.00 89.12 93 ALA A N 1
ATOM 707 C CA . ALA A 1 93 ? -2.081 -5.485 4.370 1.00 89.12 93 ALA A CA 1
ATOM 708 C C . ALA A 1 93 ? -2.023 -4.972 2.929 1.00 89.12 93 ALA A C 1
ATOM 710 O O . ALA A 1 93 ? -3.033 -4.970 2.226 1.00 89.12 93 ALA A O 1
ATOM 711 N N . ILE A 1 94 ? -0.838 -4.557 2.490 1.00 91.25 94 ILE A N 1
ATOM 712 C CA . ILE A 1 94 ? -0.556 -4.185 1.102 1.00 91.25 94 ILE A CA 1
ATOM 713 C C . ILE A 1 94 ? 0.570 -5.080 0.615 1.00 91.25 94 ILE A C 1
ATOM 715 O O . ILE A 1 94 ? 1.608 -5.188 1.271 1.00 91.25 94 ILE A O 1
ATOM 719 N N . ILE A 1 95 ? 0.352 -5.719 -0.525 1.00 90.50 95 ILE A N 1
ATOM 720 C CA . ILE A 1 95 ? 1.284 -6.641 -1.163 1.00 90.50 95 ILE A CA 1
ATOM 721 C C . ILE A 1 95 ? 1.539 -6.120 -2.573 1.00 90.50 95 ILE A C 1
ATOM 723 O O . ILE A 1 95 ? 0.603 -5.770 -3.285 1.00 90.50 95 ILE A O 1
ATOM 727 N N . ILE A 1 96 ? 2.799 -6.063 -2.977 1.00 90.38 96 ILE A N 1
ATOM 728 C CA . ILE A 1 96 ? 3.226 -5.596 -4.290 1.00 90.38 96 ILE A CA 1
ATOM 729 C C . ILE A 1 96 ? 4.135 -6.669 -4.871 1.00 90.38 96 ILE A C 1
ATOM 731 O O . ILE A 1 96 ? 5.173 -6.987 -4.293 1.00 90.38 96 ILE A O 1
ATOM 735 N N . HIS A 1 97 ? 3.743 -7.225 -6.007 1.00 88.69 97 HIS A N 1
ATOM 736 C CA . HIS A 1 97 ? 4.506 -8.226 -6.734 1.00 88.69 97 HIS A CA 1
ATOM 737 C C . HIS A 1 97 ? 5.061 -7.635 -8.020 1.00 88.69 97 HIS A C 1
ATOM 739 O O . HIS A 1 97 ? 4.338 -7.004 -8.793 1.00 88.69 97 HIS A O 1
ATOM 745 N N . ARG A 1 98 ? 6.348 -7.879 -8.263 1.00 82.62 98 ARG A N 1
ATOM 746 C CA . ARG A 1 98 ? 6.995 -7.607 -9.544 1.00 82.62 98 ARG A CA 1
ATOM 747 C C . ARG A 1 98 ? 6.617 -8.744 -10.488 1.00 82.62 98 ARG A C 1
ATOM 749 O O . ARG A 1 98 ? 7.374 -9.698 -10.623 1.00 82.62 98 ARG A O 1
ATOM 756 N N . ASP A 1 99 ? 5.420 -8.701 -11.057 1.00 69.56 99 ASP A N 1
ATOM 757 C CA . ASP A 1 99 ? 4.978 -9.736 -11.990 1.00 69.56 99 ASP A CA 1
ATOM 758 C C . ASP A 1 99 ? 5.119 -9.208 -13.416 1.00 69.56 99 ASP A C 1
ATOM 760 O O . ASP A 1 99 ? 4.444 -8.259 -13.794 1.00 69.56 99 ASP A O 1
ATOM 764 N N . TYR A 1 100 ? 6.060 -9.780 -14.164 1.00 59.66 100 TYR A N 1
ATOM 765 C CA . TYR A 1 100 ? 6.316 -9.440 -15.569 1.00 59.66 100 TYR A CA 1
ATOM 766 C C . TYR A 1 100 ? 5.784 -10.509 -16.530 1.00 59.66 100 TYR A C 1
ATOM 768 O O . TYR A 1 100 ? 5.625 -10.256 -17.716 1.00 59.66 100 TYR A O 1
ATOM 776 N N . TYR A 1 101 ? 5.529 -11.723 -16.031 1.00 52.25 101 TYR A N 1
ATOM 777 C CA . TYR A 1 101 ? 5.115 -12.861 -16.844 1.00 52.25 101 TYR A CA 1
ATOM 778 C C . TYR A 1 101 ? 4.344 -13.853 -15.985 1.00 52.25 101 TYR A C 1
ATOM 780 O O . TYR A 1 101 ? 4.925 -14.696 -15.300 1.00 52.25 101 TYR A O 1
ATOM 788 N N . ASN A 1 102 ? 3.018 -13.809 -16.078 1.00 51.84 102 ASN A N 1
ATOM 789 C CA . ASN A 1 102 ? 2.202 -14.901 -15.581 1.00 51.84 102 ASN A CA 1
ATOM 790 C C . ASN A 1 102 ? 2.094 -15.970 -16.681 1.00 51.84 102 ASN A C 1
ATOM 792 O O . ASN A 1 102 ? 1.786 -15.670 -17.831 1.00 51.84 102 ASN A O 1
ATOM 796 N N . SER A 1 103 ? 2.321 -17.237 -16.332 1.00 50.97 103 SER A N 1
ATOM 797 C CA . SER A 1 103 ? 2.320 -18.416 -17.230 1.00 50.97 103 SER A CA 1
ATOM 798 C C . SER A 1 103 ? 1.010 -18.681 -18.006 1.00 50.97 103 SER A C 1
ATOM 800 O O . SER A 1 103 ? 0.881 -19.689 -18.705 1.00 50.97 103 SER A O 1
ATOM 802 N N . LYS A 1 104 ? 0.019 -17.790 -17.904 1.00 54.12 104 LYS A N 1
ATOM 803 C CA . LYS A 1 104 ? -1.294 -17.881 -18.542 1.00 54.12 104 LYS A CA 1
ATOM 804 C C . LYS A 1 104 ? -1.460 -16.802 -19.613 1.00 54.12 104 LYS A C 1
ATOM 806 O O . LYS A 1 104 ? -2.182 -15.849 -19.389 1.00 54.12 104 LYS A O 1
ATOM 811 N N . ARG A 1 105 ? -0.833 -17.007 -20.778 1.00 51.38 105 ARG A N 1
ATOM 812 C CA . ARG A 1 105 ? -1.152 -16.443 -22.117 1.00 51.38 105 ARG A CA 1
ATOM 813 C C . ARG A 1 105 ? -1.326 -14.919 -22.294 1.00 51.38 105 ARG A C 1
ATOM 815 O O . ARG A 1 105 ? -1.447 -14.496 -23.437 1.00 51.38 105 ARG A O 1
ATOM 822 N N . GLU A 1 106 ? -1.288 -14.112 -21.243 1.00 60.91 106 GLU A N 1
ATOM 823 C CA . GLU A 1 106 ? -1.379 -12.652 -21.291 1.00 60.91 106 GLU A CA 1
ATOM 824 C C . GLU A 1 106 ? -0.194 -12.055 -20.525 1.00 60.91 106 GLU A C 1
ATOM 826 O O . GLU A 1 106 ? 0.074 -12.405 -19.373 1.00 60.91 106 GLU A O 1
ATOM 831 N N . GLU A 1 107 ? 0.555 -11.189 -21.202 1.00 67.06 107 GLU A N 1
ATOM 832 C CA . GLU A 1 107 ? 1.726 -10.513 -20.653 1.00 67.06 107 GLU A CA 1
ATOM 833 C C . GLU A 1 107 ? 1.265 -9.386 -19.719 1.00 67.06 107 GLU A C 1
ATOM 835 O O . GLU A 1 107 ? 0.638 -8.416 -20.145 1.00 67.06 107 GLU A O 1
ATOM 840 N N . VAL A 1 108 ? 1.541 -9.531 -18.421 1.00 71.94 108 VAL A N 1
ATOM 841 C CA . VAL A 1 108 ? 1.280 -8.494 -17.420 1.00 71.94 108 VAL A CA 1
ATOM 842 C C . VAL A 1 108 ? 2.538 -7.645 -17.313 1.00 71.94 108 VAL A C 1
ATOM 844 O O . VAL A 1 108 ? 3.536 -8.079 -16.756 1.00 71.94 108 VAL A O 1
ATOM 847 N N . ILE A 1 109 ? 2.488 -6.433 -17.861 1.00 76.12 109 ILE A N 1
ATOM 848 C CA . ILE A 1 109 ? 3.630 -5.505 -17.894 1.00 76.12 109 ILE A CA 1
ATOM 849 C C . ILE A 1 109 ? 3.677 -4.563 -16.682 1.00 76.12 109 ILE A C 1
ATOM 851 O O . ILE A 1 109 ? 4.458 -3.622 -16.654 1.00 76.12 109 ILE A O 1
ATOM 855 N N . SER A 1 110 ? 2.816 -4.760 -15.686 1.00 82.06 110 SER A N 1
ATOM 856 C CA . SER A 1 110 ? 2.696 -3.893 -14.510 1.00 82.06 110 SER A CA 1
ATOM 857 C C . SER A 1 110 ? 2.870 -4.691 -13.223 1.00 82.06 110 SER A C 1
ATOM 859 O O . SER A 1 110 ? 2.443 -5.843 -13.173 1.00 82.06 110 SER A O 1
ATOM 861 N N . PRO A 1 111 ? 3.375 -4.087 -12.135 1.00 86.50 111 PRO A N 1
ATOM 862 C CA . PRO A 1 111 ? 3.342 -4.749 -10.840 1.00 86.50 111 PRO A CA 1
ATOM 863 C C . PRO A 1 111 ? 1.902 -5.081 -10.428 1.00 86.50 111 PRO A C 1
ATOM 865 O O . PRO A 1 111 ? 0.968 -4.314 -10.671 1.00 86.50 111 PRO A O 1
ATOM 868 N N . VAL A 1 112 ? 1.728 -6.220 -9.763 1.00 87.25 112 VAL A N 1
ATOM 869 C CA . VAL A 1 112 ? 0.438 -6.638 -9.209 1.00 87.25 112 VAL A CA 1
ATOM 870 C C . VAL A 1 112 ? 0.347 -6.140 -7.775 1.00 87.25 112 VAL A C 1
ATOM 872 O O . VAL A 1 112 ? 1.179 -6.484 -6.934 1.00 87.25 112 VAL A O 1
ATOM 875 N N . ILE A 1 113 ? -0.669 -5.330 -7.491 1.00 90.19 113 ILE A N 1
ATOM 876 C CA . ILE A 1 113 ? -0.882 -4.718 -6.181 1.00 90.19 113 ILE A CA 1
ATOM 877 C C . ILE A 1 113 ? -2.129 -5.322 -5.534 1.00 90.19 113 ILE A C 1
ATOM 879 O O . ILE A 1 113 ? -3.241 -5.177 -6.038 1.00 90.19 113 ILE A O 1
ATOM 883 N N . GLY A 1 114 ? -1.940 -5.977 -4.393 1.00 89.56 114 GLY A N 1
ATOM 884 C CA . GLY A 1 114 ? -3.000 -6.503 -3.541 1.00 89.56 114 GLY A CA 1
ATOM 885 C C . GLY A 1 114 ? -3.193 -5.636 -2.300 1.00 89.56 114 GLY A C 1
ATOM 886 O O . GLY A 1 114 ? -2.227 -5.268 -1.631 1.00 89.56 114 GLY A O 1
ATOM 887 N N . VAL A 1 115 ? -4.447 -5.339 -1.964 1.00 89.31 115 VAL A N 1
ATOM 888 C CA . VAL A 1 115 ? -4.829 -4.640 -0.731 1.00 89.31 115 VAL A CA 1
ATOM 889 C C . VAL A 1 115 ? -5.849 -5.498 0.004 1.00 89.31 115 VAL A C 1
ATOM 891 O O . VAL A 1 115 ? -6.895 -5.828 -0.549 1.00 89.31 115 VAL A O 1
ATOM 894 N N . VAL A 1 116 ? -5.557 -5.834 1.257 1.00 87.25 116 VAL A N 1
ATOM 895 C CA . VAL A 1 116 ? -6.415 -6.672 2.099 1.00 87.25 116 VAL A CA 1
ATOM 896 C C . VAL A 1 116 ? -6.858 -5.869 3.316 1.00 87.25 116 VAL A C 1
ATOM 898 O O . VAL A 1 116 ? -6.031 -5.480 4.144 1.00 87.25 116 VAL A O 1
ATOM 901 N N . LEU A 1 117 ? -8.169 -5.646 3.431 1.00 82.00 117 LEU A N 1
ATOM 902 C CA . LEU A 1 117 ? -8.819 -5.123 4.632 1.00 82.00 117 LEU A CA 1
ATOM 903 C C . LEU A 1 117 ? -9.811 -6.162 5.146 1.00 82.00 117 LEU A C 1
ATOM 905 O O . LEU A 1 117 ? -10.848 -6.378 4.528 1.00 82.00 117 LEU A O 1
ATOM 909 N N . GLY A 1 118 ? -9.499 -6.775 6.286 1.00 77.44 118 GLY A N 1
ATOM 910 C CA . GLY A 1 118 ? -10.376 -7.765 6.909 1.00 77.44 118 GLY A CA 1
ATOM 911 C C . GLY A 1 118 ? -10.528 -9.053 6.094 1.00 77.44 118 GLY A C 1
ATOM 912 O O . GLY A 1 118 ? -9.631 -9.449 5.348 1.00 77.44 118 GLY A O 1
ATOM 913 N N . ASP A 1 119 ? -11.653 -9.729 6.303 1.00 75.19 119 ASP A N 1
ATOM 914 C CA . ASP A 1 119 ? -12.023 -11.024 5.720 1.00 75.19 119 ASP A CA 1
ATOM 915 C C . ASP A 1 119 ? -13.133 -10.926 4.659 1.00 75.19 119 ASP A C 1
ATOM 917 O O . ASP A 1 119 ? -13.360 -11.883 3.916 1.00 75.19 119 ASP A O 1
ATOM 921 N N . ALA A 1 120 ? -13.791 -9.770 4.549 1.00 78.81 120 ALA A N 1
ATOM 922 C CA . ALA A 1 120 ? -14.865 -9.518 3.600 1.00 78.81 120 ALA A CA 1
ATOM 923 C C . ALA A 1 120 ? -14.465 -8.482 2.531 1.00 78.81 120 ALA A C 1
ATOM 925 O O . ALA A 1 120 ? -13.802 -7.488 2.835 1.00 78.81 120 ALA A O 1
ATOM 926 N N . PRO A 1 121 ? -14.897 -8.664 1.270 1.00 80.25 121 PRO A N 1
ATOM 927 C CA . PRO A 1 121 ? -14.659 -7.684 0.218 1.00 80.25 121 PRO A CA 1
ATOM 928 C C . PRO A 1 121 ? -15.440 -6.388 0.470 1.00 80.25 121 PRO A C 1
ATOM 930 O O . PRO A 1 121 ? -16.611 -6.409 0.855 1.00 80.25 121 PRO A O 1
ATOM 933 N N . VAL A 1 122 ? -14.805 -5.250 0.183 1.00 80.06 122 VAL A N 1
ATOM 934 C CA . VAL A 1 122 ? -15.429 -3.926 0.294 1.00 80.06 122 VAL A CA 1
ATOM 935 C C . VAL A 1 122 ? -15.818 -3.415 -1.091 1.00 80.06 122 VAL A C 1
ATOM 937 O O . VAL A 1 122 ? -15.000 -3.382 -2.007 1.00 80.06 122 VAL A O 1
ATOM 940 N N . TYR A 1 123 ? -17.072 -2.986 -1.240 1.00 83.69 123 TYR A N 1
ATOM 941 C CA . TYR A 1 123 ? -17.629 -2.497 -2.503 1.00 83.69 123 TYR A CA 1
ATOM 942 C C . TYR A 1 123 ? -18.075 -1.036 -2.402 1.00 83.69 123 TYR A C 1
ATOM 944 O O . TYR A 1 123 ? -18.367 -0.545 -1.312 1.00 83.69 123 TYR A O 1
ATOM 952 N N . LYS A 1 124 ? -18.218 -0.379 -3.564 1.00 84.19 124 LYS A N 1
ATOM 953 C CA . LYS A 1 124 ? -18.759 0.990 -3.707 1.00 84.19 124 LYS A CA 1
ATOM 954 C C . LYS A 1 124 ? -17.988 2.021 -2.873 1.00 84.19 124 LYS A C 1
ATOM 956 O O . LYS A 1 124 ? -18.571 2.758 -2.082 1.00 84.19 124 LYS A O 1
ATOM 961 N N . LEU A 1 125 ? -16.668 2.032 -3.042 1.00 81.62 125 LEU A N 1
ATOM 962 C CA . LEU A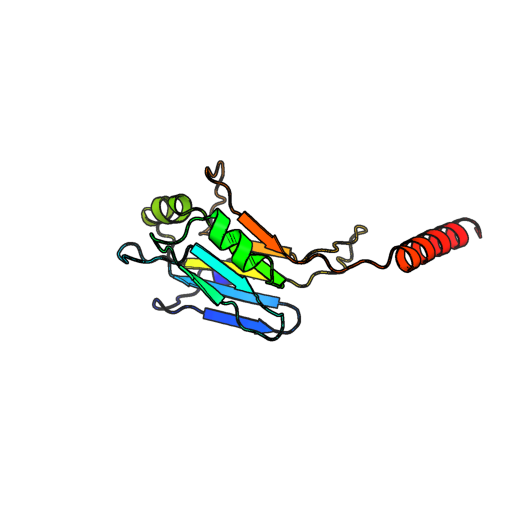 1 125 ? -15.797 3.021 -2.419 1.00 81.62 125 LEU A CA 1
ATOM 963 C C . LEU A 1 125 ? -15.924 4.363 -3.132 1.00 81.62 125 LEU A C 1
ATOM 965 O O . LEU A 1 125 ? -15.696 4.444 -4.337 1.00 81.62 125 LEU A O 1
ATOM 969 N N . ASP A 1 126 ? -16.275 5.389 -2.367 1.00 84.75 126 ASP A N 1
ATOM 970 C CA . ASP A 1 126 ? -16.298 6.777 -2.810 1.00 84.75 126 ASP A CA 1
ATOM 971 C C . ASP A 1 126 ? -15.689 7.656 -1.705 1.00 84.75 126 ASP A C 1
ATOM 973 O O . ASP A 1 126 ? -16.313 7.783 -0.648 1.00 84.75 126 ASP A O 1
ATOM 977 N N . PRO A 1 127 ? -14.468 8.199 -1.869 1.00 85.94 127 PRO A N 1
ATOM 978 C CA . PRO A 1 127 ? -13.639 8.135 -3.077 1.00 85.94 127 PRO A CA 1
ATOM 979 C C . PRO A 1 127 ? -13.019 6.741 -3.324 1.00 85.94 127 PRO A C 1
ATOM 981 O O . PRO A 1 127 ? -12.961 5.924 -2.403 1.00 85.94 127 PRO A O 1
ATOM 984 N N . PRO A 1 128 ? -12.554 6.433 -4.554 1.00 88.00 128 PRO A N 1
ATOM 985 C CA . PRO A 1 128 ? -11.927 5.149 -4.871 1.00 88.00 128 PRO A CA 1
ATOM 986 C C . PRO A 1 128 ? -10.521 5.017 -4.264 1.00 88.00 128 PRO A C 1
ATOM 988 O O . PRO A 1 128 ? -9.873 6.005 -3.915 1.00 88.00 128 PRO A O 1
ATOM 991 N N . VAL A 1 129 ? -10.015 3.781 -4.202 1.00 89.25 129 VAL A N 1
ATOM 992 C CA . VAL A 1 129 ? -8.586 3.525 -3.956 1.00 89.25 129 VAL A CA 1
ATOM 993 C C . VAL A 1 129 ? -7.784 4.058 -5.137 1.00 89.25 129 VAL A C 1
ATOM 995 O O . VAL A 1 129 ? -8.093 3.750 -6.288 1.00 89.25 129 VAL A O 1
ATOM 998 N N . LYS A 1 130 ? -6.746 4.843 -4.853 1.00 90.62 130 LYS A N 1
ATOM 999 C CA . LYS A 1 130 ? -5.832 5.361 -5.872 1.00 90.62 130 LYS A CA 1
ATOM 1000 C C . LYS A 1 130 ? -4.555 4.523 -5.860 1.00 90.62 130 LYS A C 1
ATOM 1002 O O . LYS A 1 130 ? -4.016 4.227 -4.795 1.00 90.62 130 LYS A O 1
ATOM 1007 N N . MET A 1 131 ? -4.078 4.141 -7.037 1.00 91.56 131 MET A N 1
ATOM 1008 C CA . MET A 1 131 ? -2.844 3.375 -7.204 1.00 91.56 131 MET A CA 1
ATOM 1009 C C . MET A 1 131 ? -1.954 4.070 -8.226 1.00 91.56 131 MET A C 1
ATOM 1011 O O . MET A 1 131 ? -2.444 4.584 -9.229 1.00 91.56 131 MET A O 1
ATOM 1015 N N . VAL A 1 132 ? -0.656 4.078 -7.954 1.00 91.25 132 VAL A N 1
ATOM 1016 C CA . VAL A 1 132 ? 0.385 4.583 -8.851 1.00 91.25 132 VAL A CA 1
ATOM 1017 C C . VAL A 1 132 ? 1.381 3.457 -9.039 1.00 91.25 132 VAL A C 1
ATOM 1019 O O . VAL A 1 132 ? 1.717 2.777 -8.076 1.00 91.25 132 VAL A O 1
ATOM 1022 N N . PHE A 1 133 ? 1.839 3.225 -10.258 1.00 91.12 133 PHE A N 1
ATOM 1023 C CA . PHE A 1 133 ? 2.893 2.257 -10.515 1.00 91.12 133 PHE A CA 1
ATOM 1024 C C . PHE A 1 133 ? 3.630 2.603 -11.795 1.00 91.12 133 PHE A C 1
ATOM 1026 O O . PHE A 1 133 ? 3.047 3.153 -12.732 1.00 91.12 133 PHE A O 1
ATOM 1033 N N . LYS A 1 134 ? 4.912 2.252 -11.838 1.00 87.62 134 LYS A N 1
ATOM 1034 C CA . LYS A 1 134 ? 5.693 2.343 -13.063 1.00 87.62 134 LYS A CA 1
ATOM 1035 C C . LYS A 1 134 ? 5.391 1.150 -13.945 1.00 87.62 134 LYS A C 1
ATOM 1037 O O . LYS A 1 134 ? 5.465 -0.001 -13.517 1.00 87.62 134 LYS A O 1
ATOM 1042 N N . VAL A 1 135 ? 5.078 1.458 -15.195 1.00 81.12 135 VAL A N 1
ATOM 1043 C CA . VAL A 1 135 ? 5.110 0.485 -16.275 1.00 81.12 135 VAL A CA 1
ATOM 1044 C C . VAL A 1 135 ? 6.497 0.605 -16.906 1.00 81.12 135 VAL A C 1
ATOM 1046 O O . VAL A 1 135 ? 6.898 1.708 -17.283 1.00 81.12 135 VAL A O 1
ATOM 1049 N N . PRO A 1 136 ? 7.259 -0.485 -16.970 1.00 71.31 136 PRO A N 1
ATOM 1050 C CA . PRO A 1 136 ? 8.540 -0.493 -17.638 1.00 71.31 136 PRO A CA 1
ATOM 1051 C C . PRO A 1 136 ? 8.347 -0.279 -19.135 1.00 71.31 136 PRO A C 1
ATOM 1053 O O . PRO A 1 136 ? 7.382 -0.763 -19.728 1.00 71.31 136 PRO A O 1
ATOM 1056 N N . GLU A 1 137 ? 9.275 0.446 -19.753 1.00 66.81 137 GLU A N 1
ATOM 1057 C CA . GLU A 1 137 ? 9.275 0.607 -21.202 1.00 66.81 137 GLU A CA 1
ATOM 1058 C C . GLU A 1 137 ? 9.451 -0.759 -21.864 1.00 66.81 137 GLU A C 1
ATOM 1060 O O . GLU A 1 137 ? 10.508 -1.389 -21.790 1.00 66.81 137 GLU A O 1
ATOM 1065 N N . VAL A 1 138 ? 8.393 -1.227 -22.520 1.00 61.62 138 VAL A N 1
ATOM 1066 C CA . VAL A 1 138 ? 8.464 -2.408 -23.370 1.00 61.62 138 VAL A CA 1
ATOM 1067 C C . VAL A 1 138 ? 9.084 -1.956 -24.686 1.00 61.62 138 VAL A C 1
ATOM 1069 O O . VAL A 1 138 ? 8.533 -1.094 -25.374 1.00 61.62 138 VAL A O 1
ATOM 1072 N N . ASN A 1 139 ? 10.241 -2.513 -25.050 1.00 57.56 139 ASN A N 1
ATOM 1073 C CA . ASN A 1 139 ? 10.819 -2.251 -26.361 1.00 57.56 139 ASN A CA 1
ATOM 1074 C C . ASN A 1 139 ? 9.913 -2.887 -27.429 1.00 57.56 139 ASN A C 1
ATOM 1076 O O . ASN A 1 139 ? 9.939 -4.104 -27.631 1.00 57.56 139 ASN A O 1
ATOM 1080 N N . PHE A 1 140 ? 9.095 -2.063 -28.089 1.00 56.44 140 PHE A N 1
ATOM 1081 C CA . PHE A 1 140 ? 8.132 -2.499 -29.103 1.00 56.44 140 PHE A CA 1
ATOM 1082 C C . PHE A 1 140 ? 8.783 -3.302 -30.237 1.00 56.44 140 PHE A C 1
ATOM 1084 O O . PHE A 1 140 ? 8.138 -4.203 -30.770 1.00 56.44 140 PHE A O 1
ATOM 1091 N N . ASP A 1 141 ? 10.059 -3.059 -30.554 1.00 57.28 141 ASP A N 1
ATOM 1092 C CA . ASP A 1 141 ? 10.783 -3.842 -31.560 1.00 57.28 141 ASP A CA 1
ATOM 1093 C C . ASP A 1 141 ? 11.000 -5.289 -31.109 1.00 57.28 141 ASP A C 1
ATOM 1095 O O . ASP A 1 141 ? 10.832 -6.209 -31.904 1.00 57.28 141 ASP A O 1
ATOM 1099 N N . SER A 1 142 ? 11.299 -5.513 -29.824 1.00 55.94 142 SER A N 1
ATOM 1100 C CA . SER A 1 142 ? 11.425 -6.858 -29.244 1.00 55.94 142 SER A CA 1
ATOM 1101 C C . SER A 1 142 ? 10.078 -7.580 -29.195 1.00 55.94 142 SER A C 1
ATOM 1103 O O . SER A 1 142 ? 10.013 -8.787 -29.431 1.00 55.94 142 SER A O 1
ATOM 1105 N N . PHE A 1 143 ? 9.001 -6.848 -28.901 1.00 57.88 143 PHE A N 1
ATOM 1106 C CA . PHE A 1 143 ? 7.643 -7.391 -28.884 1.00 57.88 143 PHE A CA 1
ATOM 1107 C C . PHE A 1 143 ? 7.187 -7.793 -30.294 1.00 57.88 143 PHE A C 1
ATOM 1109 O O . PHE A 1 143 ? 6.734 -8.917 -30.499 1.00 57.88 143 PHE A O 1
ATOM 1116 N N . LEU A 1 144 ? 7.394 -6.927 -31.293 1.00 56.56 144 LEU A N 1
ATOM 1117 C CA . LEU A 1 144 ? 7.099 -7.236 -32.694 1.00 56.56 144 LEU A CA 1
ATOM 1118 C C . LEU A 1 144 ? 7.958 -8.389 -33.217 1.00 56.56 144 LEU A C 1
ATOM 1120 O O . LEU A 1 144 ? 7.430 -9.241 -33.925 1.00 56.56 144 LEU A O 1
ATOM 1124 N N . HIS A 1 145 ? 9.241 -8.468 -32.844 1.00 56.12 145 HIS A N 1
ATOM 1125 C CA . HIS A 1 145 ? 10.092 -9.603 -33.215 1.00 56.12 145 HIS A CA 1
ATOM 1126 C C . HIS A 1 145 ? 9.593 -10.918 -32.610 1.00 56.12 145 HIS A C 1
ATOM 1128 O O . HIS A 1 145 ? 9.555 -11.923 -33.311 1.00 56.12 145 HIS A O 1
ATOM 1134 N N . SER A 1 146 ? 9.167 -10.910 -31.343 1.00 55.84 146 SER A N 1
ATOM 1135 C CA . SER A 1 146 ? 8.582 -12.080 -30.677 1.00 55.84 146 SER A CA 1
ATOM 1136 C C . SER A 1 146 ? 7.284 -12.526 -31.359 1.00 55.84 146 SER A C 1
ATOM 1138 O O . SER A 1 146 ? 7.133 -13.697 -31.703 1.00 55.84 146 SER A O 1
ATOM 1140 N N . VAL A 1 147 ? 6.384 -11.584 -31.657 1.00 55.50 147 VAL A N 1
ATOM 1141 C CA . VAL A 1 147 ? 5.113 -11.861 -32.346 1.00 55.50 147 VAL A CA 1
ATOM 1142 C C . VAL A 1 147 ? 5.344 -12.359 -33.777 1.00 55.50 147 VAL A C 1
ATOM 1144 O O . VAL A 1 147 ? 4.699 -13.317 -34.195 1.00 55.50 147 VAL A O 1
ATOM 1147 N N . LEU A 1 148 ? 6.276 -11.757 -34.524 1.00 52.81 148 LEU A N 1
ATOM 1148 C CA . LEU A 1 148 ? 6.629 -12.177 -35.886 1.00 52.81 148 LEU A CA 1
ATOM 1149 C C . LEU A 1 148 ? 7.336 -13.536 -35.903 1.00 52.81 148 LEU A C 1
ATOM 1151 O O . LEU A 1 148 ? 7.030 -14.355 -36.762 1.00 52.81 148 LEU A O 1
ATOM 1155 N N . SER A 1 149 ? 8.222 -13.801 -34.940 1.00 52.31 149 SER A N 1
ATOM 1156 C CA . SER A 1 149 ? 8.847 -15.115 -34.734 1.00 52.31 149 SER A CA 1
ATOM 1157 C C . SER A 1 149 ? 7.787 -16.193 -34.516 1.00 52.31 149 SER A C 1
ATOM 1159 O O . SER A 1 149 ? 7.823 -17.233 -35.165 1.00 52.31 149 SER A O 1
ATOM 1161 N N . TRP A 1 150 ? 6.803 -15.916 -33.659 1.00 47.59 150 TRP A N 1
ATOM 1162 C CA . TRP A 1 150 ? 5.664 -16.804 -33.418 1.00 47.59 150 TRP A CA 1
ATOM 1163 C C . TRP A 1 150 ? 4.804 -17.021 -34.668 1.00 47.59 150 TRP A C 1
ATOM 1165 O O . TRP A 1 150 ? 4.369 -18.135 -34.944 1.00 47.59 150 TRP A O 1
ATOM 1175 N N . PHE A 1 151 ? 4.553 -15.959 -35.438 1.00 41.44 151 PHE A N 1
ATOM 1176 C CA . PHE A 1 151 ? 3.752 -16.032 -36.660 1.00 41.44 151 PHE A CA 1
ATOM 1177 C C . PHE A 1 151 ? 4.445 -16.851 -37.758 1.00 41.44 151 PHE A C 1
ATOM 1179 O O . PHE A 1 151 ? 3.776 -17.552 -38.512 1.00 41.44 151 PHE A O 1
ATOM 1186 N N . LEU A 1 152 ? 5.777 -16.783 -37.834 1.00 50.47 152 LEU A N 1
ATOM 1187 C CA . LEU A 1 152 ? 6.581 -17.564 -38.775 1.00 50.47 152 LEU A CA 1
ATOM 1188 C C . LEU A 1 152 ? 6.676 -19.039 -38.359 1.00 50.47 152 LEU A C 1
ATOM 1190 O O . LEU A 1 152 ? 6.469 -19.903 -39.204 1.00 50.47 152 LEU A O 1
ATOM 1194 N N . GLU A 1 153 ? 6.859 -19.341 -37.069 1.00 52.72 153 GLU A N 1
ATOM 1195 C CA . GLU A 1 153 ? 6.796 -20.724 -36.556 1.00 52.72 153 GLU A CA 1
ATOM 1196 C C . GLU A 1 153 ? 5.422 -21.378 -36.787 1.00 52.72 153 GLU A C 1
ATOM 1198 O O . GLU A 1 153 ? 5.338 -22.584 -37.011 1.00 52.72 153 GLU A O 1
ATOM 1203 N N . PHE A 1 154 ? 4.337 -20.596 -36.766 1.00 45.78 154 PHE A N 1
ATOM 1204 C CA . PHE A 1 154 ? 2.983 -21.088 -37.048 1.00 45.78 154 PHE A CA 1
ATOM 1205 C C . PHE A 1 154 ? 2.726 -21.345 -38.545 1.00 45.78 154 PHE A C 1
ATOM 1207 O O . PHE A 1 154 ? 1.813 -22.095 -38.885 1.00 45.78 154 PHE A O 1
ATOM 1214 N N . LEU A 1 155 ? 3.500 -20.717 -39.438 1.00 46.81 155 LEU A N 1
ATOM 1215 C CA . LEU A 1 155 ? 3.394 -20.874 -40.895 1.00 46.81 155 LEU A CA 1
ATOM 1216 C C . LEU A 1 155 ? 4.305 -21.977 -41.460 1.00 46.81 155 LEU A C 1
ATOM 1218 O O . LEU A 1 155 ? 4.078 -22.404 -42.588 1.00 46.81 155 LEU A O 1
ATOM 1222 N N . ASP A 1 156 ? 5.285 -22.456 -40.688 1.00 46.53 156 ASP A N 1
ATOM 1223 C CA . ASP A 1 156 ? 6.158 -23.592 -41.030 1.00 46.53 156 ASP A CA 1
ATOM 1224 C C . ASP A 1 156 ? 5.554 -24.973 -40.637 1.00 46.53 156 ASP A C 1
ATOM 1226 O O . ASP A 1 156 ? 6.285 -25.951 -40.452 1.00 46.53 156 ASP A O 1
ATOM 1230 N N . ILE A 1 157 ? 4.215 -25.076 -40.538 1.00 46.25 157 ILE A N 1
ATOM 1231 C CA . ILE A 1 157 ? 3.443 -26.337 -40.407 1.00 46.25 157 ILE A CA 1
ATOM 1232 C C . ILE A 1 157 ? 2.672 -26.634 -41.696 1.00 46.25 157 ILE A C 1
ATOM 1234 O O . ILE A 1 157 ? 1.939 -25.737 -42.171 1.00 46.25 157 ILE A O 1
#

Secondary structure (DSSP, 8-state):
-HHHHHT---TTPPEEEEETTEEEEEEE--TT-SS-EEEEEESSTTSPPEEEE--TTS-HHHHHHHHTTSSEEEE--HHHHHHHTTTT--EEEEEEE--S--SSSS---S-EEEEEESSS-----SSPPEEEEPPP---HHHHHHHHHHHHHHHH--

=== Feature glossary ===
The record interleaves many kinds of information about one protein. Here is each kind framed as the question it answers.

Q: What are the backbone torsion angles?
A: φ (phi) and ψ (psi) are the two rotatable backbone dihedrals per residue: φ is the C(i-1)–N–Cα–C torsion, ψ is the N–Cα–C–N(i+1) torsion, both in degrees on (−180°, 180°]. α-helical residues cluster near (−60°, −45°); β-strand residues near (−120°, +130°). A Ramachandran plot is simply a scatter of (φ, ψ) for every residue.

Q: What is the amino-acid chain?
A: This is the polypeptide sequence — one letter per residue, N-terminus first. Length ranges from a few dozen residues for small domains to over a thousand for large multi-domain proteins.

Q: How mobile is each atom in the crystal?
A: For experimental (PDB) structures, the B-factor (temperature factor) quantifies the positional spread of each atom in the crystal — a combination of thermal vibration and static disorder — in units of Å². High B-factors mark flexible loops or poorly resolved regions; low B-factors mark the rigid, well-ordered core.

Q: Are the domains correctly placed relative to each other?
A: Predicted Aligned Error (PAE) is an AlphaFold confidence matrix: entry (i, j) is the expected error in the position of residue j, in ångströms, when the prediction is superimposed on the true structure at residue i. Low PAE within a block of residues means that block is internally rigid and well-predicted; high PAE between two blocks means their relative placement is uncertain even if each block individually is confident.

Q: How confident is the AlphaFold model at each residue?
A: pLDDT is the predicted lDDT-Cα score: AlphaFold's confidence that the local environment of each residue (all inter-atomic distances within 15 Å) is correctly placed. It is a per-residue number between 0 and 100, with higher meaning more reliable.

Q: What family and function is it annotated with?
A: Functional annotations link the protein to curated databases. InterPro entries identify conserved domains and families by matching the sequence against member-database signatures (Pfam, PROSITE, CDD, …). Gene Ontology (GO) terms describe molecular function, biological process, and cellular component in a controlled vocabulary. CATH places the structure in a hierarchical fold classification (Class/Architecture/Topology/Homologous-superfamily). The organism is the source species.

Q: How big and how compact is the whole molecule?
A: Three whole-structure scalars: the radius of gyration (RMS distance of Cα from centroid, in Å), the count of Cα–Cα contac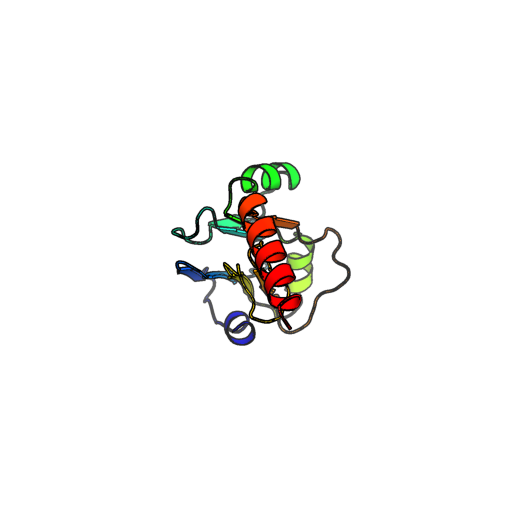ts (pairs closer than 8 Å and separated by more than four residues in sequence — i.e. tertiary, not local, contacts), and the bounding-box dimensions. Together they distinguish compact globular folds from extended fibres or disordered chains.

Q: What known structures does this most resemble?
A: The Foldseek neighbor list gives the closest experimentally determined structures in the PDB, ranked by structural alignment. TM-score near 1 means near-identical fold; near 0.3 means only rough topology match. This is how one finds what a novel AlphaFold prediction most resembles in the solved-structure universe.

Q: Which residues are buried vs exposed?
A: SASA measures how much of the protein is reachable by solvent. It is computed by rolling a water-sized probe over the atomic surface and summing the exposed area (Å²). Per-residue SASA distinguishes core (buried, low SASA) from surface (exposed, high SASA) residues; total SASA is a whole-molecule size measure.

Q: Which residues are in helices, strands, or loops?
A: Eight-state secondary structure (DSSP): H is the canonical α-helix, G the tighter 3₁₀-helix, I the wider π-helix; E/B are β-structure, T and S are turns and bends, and '-' is everything else. DSSP derives these from the pattern of main-chain N–H···O=C hydrogen bonds, not from the sequence.

Q: Where is each backbone atom in 3D?
A: Structure coordinates are given as an mmCIF _atom_site loop: one row per atom with element, residue name, chain id, sequence number, and x/y/z position in Å. Only the four main-chain atoms per residue are included here; side chains are omitted to keep the record compact.

Q: What if only a Cα trace is available?
A: Three-state secondary structure (P-SEA) collapses the eight DSSP classes into helix (a), strand (b), and coil (c). P-SEA assigns these from Cα geometry alone — distances and angles — without requiring backbone oxygens, so it works on any Cα trace.

Q: What do the rendered images show?
A: The six renders are orthographic views along the three Cartesian axes in both directions. Representation (cartoon, sticks, or surface) and color scheme (sequence-rainbow or by-chain) vary across proteins so the training set covers all the common visualization conventions.

Q: What does the local fold look like, residue by residue?
A: Foldseek's 3Di representation compresses backbone geometry into a per-residue letter drawn from a learned twenty-state alphabet. It captures the tertiary interaction pattern around each residue — which residues are packed against it in space, regardless of where they are in sequence.

Q: What do the diagnostic plots show?
A: The contact map is a binary N×N matrix image: pixel (i, j) is dark where Cα_i and Cα_j are within 8 Å and |i−j|>4. Because the |i−j|>4 filter removes local helical contacts, off-diagonal stripes parallel to the main diagonal indicate parallel β-sheets; stripes perpendicular to it indicate antiparallel β-sheets. The Ramachandran plot scatters every residue's (φ, ψ) pair against the sterically allowed regions. The PAE heatmap renders the predicted-aligned-error matrix.